Protein AF-A0A357NH39-F1 (afdb_monomer_lite)

Structure (mmCIF, N/CA/C/O backbone):
data_AF-A0A357NH39-F1
#
_entry.id   AF-A0A357NH39-F1
#
loop_
_atom_site.group_PDB
_atom_site.id
_atom_site.type_symbol
_atom_site.label_atom_id
_atom_site.label_alt_id
_atom_site.label_comp_id
_atom_site.label_asym_id
_atom_site.label_entity_id
_atom_site.label_seq_id
_atom_site.pdbx_PDB_ins_code
_atom_site.Cartn_x
_atom_site.Cartn_y
_atom_site.Cartn_z
_atom_site.occupancy
_atom_site.B_iso_or_equiv
_atom_site.auth_seq_id
_atom_site.auth_comp_id
_atom_site.auth_asym_id
_atom_site.auth_atom_id
_atom_site.pdbx_PDB_model_num
ATOM 1 N N . MET A 1 1 ? -0.659 23.029 2.249 1.00 44.41 1 MET A N 1
ATOM 2 C CA . MET A 1 1 ? 0.053 22.345 1.147 1.00 44.41 1 MET A CA 1
ATOM 3 C C . MET A 1 1 ? -0.514 20.944 1.017 1.00 44.41 1 MET A C 1
ATOM 5 O O . MET A 1 1 ? -0.530 20.219 2.005 1.00 44.41 1 MET A O 1
ATOM 9 N N . THR A 1 2 ? -1.042 20.584 -0.149 1.00 58.75 2 THR A N 1
ATOM 10 C CA . THR A 1 2 ? -1.523 19.225 -0.435 1.00 58.75 2 THR A CA 1
ATOM 11 C C . THR A 1 2 ? -0.298 18.345 -0.679 1.00 58.75 2 THR A C 1
ATOM 13 O O . THR A 1 2 ? 0.511 18.681 -1.538 1.00 58.75 2 THR A O 1
ATOM 16 N N . LYS A 1 3 ? -0.104 17.271 0.099 1.00 61.38 3 LYS A N 1
ATOM 17 C CA . LYS A 1 3 ? 1.004 16.333 -0.149 1.00 61.38 3 LYS A CA 1
ATOM 18 C C . LYS A 1 3 ? 0.818 15.652 -1.519 1.00 61.38 3 LYS A C 1
ATOM 20 O O . LYS A 1 3 ? -0.333 15.363 -1.867 1.00 61.38 3 LYS A O 1
ATOM 25 N N . PRO A 1 4 ? 1.899 15.380 -2.271 1.00 68.00 4 PRO A N 1
ATOM 26 C CA . PRO A 1 4 ? 1.811 14.613 -3.510 1.00 68.00 4 PRO A CA 1
ATOM 27 C C . PRO A 1 4 ? 1.257 13.211 -3.220 1.00 68.00 4 PRO A C 1
ATOM 29 O O . PRO A 1 4 ? 1.583 12.593 -2.203 1.00 68.00 4 PRO A O 1
ATOM 32 N N . ARG A 1 5 ? 0.351 12.738 -4.081 1.00 82.56 5 ARG A N 1
ATOM 33 C CA . ARG A 1 5 ? -0.247 11.398 -3.981 1.00 82.56 5 ARG A CA 1
ATOM 34 C C . ARG A 1 5 ? 0.757 10.365 -4.481 1.00 82.56 5 ARG A C 1
ATOM 36 O O . ARG A 1 5 ? 1.406 10.595 -5.491 1.00 82.56 5 ARG A O 1
ATOM 43 N N . THR A 1 6 ? 0.853 9.228 -3.798 1.00 92.00 6 THR A N 1
ATOM 44 C CA . THR A 1 6 ? 1.845 8.201 -4.143 1.00 92.00 6 THR A CA 1
ATOM 45 C C . THR A 1 6 ? 1.437 7.330 -5.331 1.00 92.00 6 THR A C 1
ATOM 47 O O . THR A 1 6 ? 0.270 7.305 -5.730 1.00 92.00 6 THR A O 1
ATOM 50 N N . ILE A 1 7 ? 2.370 6.541 -5.864 1.00 93.06 7 ILE A N 1
ATOM 51 C CA . ILE A 1 7 ? 2.080 5.578 -6.933 1.00 93.06 7 ILE A CA 1
ATOM 52 C C . ILE A 1 7 ? 0.990 4.562 -6.551 1.00 93.06 7 ILE A C 1
ATOM 54 O O . ILE A 1 7 ? 0.182 4.152 -7.387 1.00 93.06 7 ILE A O 1
ATOM 58 N N . LEU A 1 8 ? 0.878 4.232 -5.260 1.00 95.19 8 LEU A N 1
ATOM 59 C CA . LEU A 1 8 ? -0.205 3.396 -4.745 1.00 95.19 8 LEU A CA 1
ATOM 60 C C . LEU A 1 8 ? -1.579 4.010 -5.012 1.00 95.19 8 LEU A C 1
ATOM 62 O O . LEU A 1 8 ? -2.504 3.315 -5.432 1.00 95.19 8 LEU A O 1
ATOM 66 N N . HIS A 1 9 ? -1.704 5.324 -4.810 1.00 95.44 9 HIS A N 1
ATOM 67 C CA . HIS A 1 9 ? -2.937 6.043 -5.098 1.00 95.44 9 HIS A CA 1
ATOM 68 C C . HIS A 1 9 ? -3.291 5.957 -6.587 1.00 95.44 9 HIS A C 1
ATOM 70 O O . HIS A 1 9 ? -4.458 5.742 -6.921 1.00 95.44 9 HIS A O 1
ATOM 76 N N . ALA A 1 10 ? -2.304 6.093 -7.477 1.00 94.44 10 ALA A N 1
ATOM 77 C CA . ALA A 1 10 ? -2.517 5.988 -8.918 1.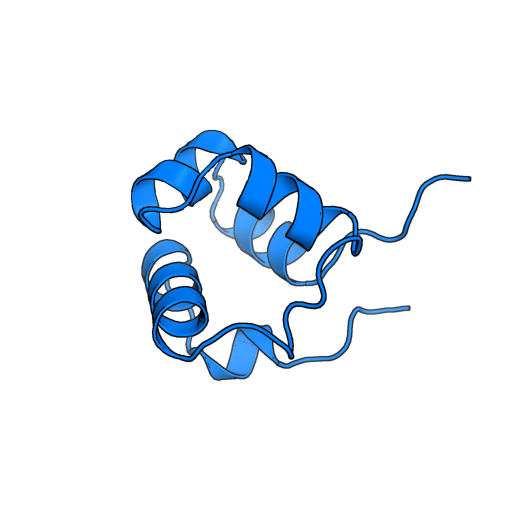00 94.44 10 ALA A CA 1
ATOM 78 C C . ALA A 1 10 ? -3.030 4.593 -9.314 1.00 94.44 10 ALA A C 1
ATOM 80 O O . ALA A 1 10 ? -4.074 4.488 -9.966 1.00 94.44 10 ALA A O 1
ATOM 81 N N . PHE A 1 11 ? -2.372 3.522 -8.855 1.00 96.38 11 PHE A N 1
ATOM 82 C CA . PHE A 1 11 ? -2.815 2.153 -9.134 1.00 96.38 11 PHE A CA 1
ATOM 83 C C . PHE A 1 11 ? -4.189 1.849 -8.550 1.00 96.38 11 PHE A C 1
ATOM 85 O O . PHE A 1 11 ? -5.041 1.316 -9.260 1.00 96.38 11 PHE A O 1
ATOM 92 N N . ARG A 1 12 ? -4.462 2.252 -7.303 1.00 97.19 12 ARG A N 1
ATOM 93 C CA . ARG A 1 12 ? -5.782 2.051 -6.694 1.00 97.19 12 ARG A CA 1
ATOM 94 C C . ARG A 1 12 ? -6.884 2.724 -7.508 1.00 97.19 12 ARG A C 1
ATOM 96 O O . ARG A 1 12 ? -7.932 2.127 -7.749 1.00 97.19 12 ARG A O 1
ATOM 103 N N . LYS A 1 13 ? -6.665 3.974 -7.931 1.00 97.19 13 LYS A N 1
ATOM 104 C CA . LYS A 1 13 ? -7.635 4.712 -8.751 1.00 97.19 13 LYS A CA 1
ATOM 105 C C . LYS A 1 13 ? -7.837 4.050 -10.112 1.00 97.19 13 LYS A C 1
ATOM 107 O O . LYS A 1 13 ? -8.981 3.966 -10.547 1.00 97.19 13 LYS A O 1
ATOM 112 N N . LYS A 1 14 ? -6.772 3.539 -10.738 1.00 96.25 14 LYS A N 1
ATOM 113 C CA . LYS A 1 14 ? -6.844 2.771 -1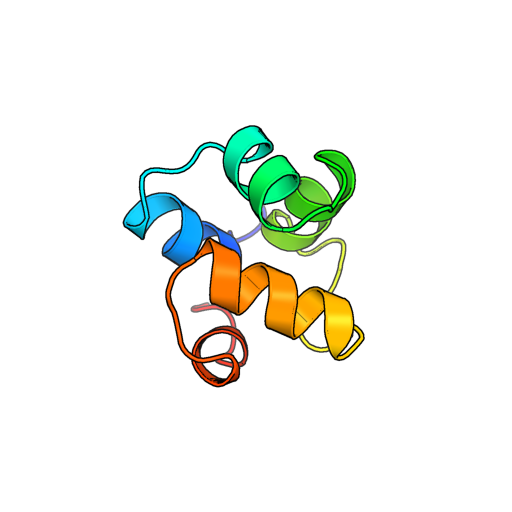1.992 1.00 96.25 14 LYS A CA 1
ATOM 114 C C . LYS A 1 14 ? -7.617 1.456 -11.828 1.00 96.25 14 LYS A C 1
ATOM 116 O O . LYS A 1 14 ? -8.354 1.083 -12.731 1.00 96.25 14 LYS A O 1
ATOM 121 N N . ALA A 1 15 ? -7.502 0.807 -10.670 1.00 96.38 15 ALA A N 1
ATOM 122 C CA . ALA A 1 15 ? -8.258 -0.394 -10.312 1.00 96.38 15 ALA A CA 1
ATOM 123 C C . ALA A 1 15 ? -9.723 -0.112 -9.908 1.00 96.38 15 ALA A C 1
ATOM 125 O O . ALA A 1 15 ? -10.472 -1.042 -9.628 1.00 96.38 15 ALA A O 1
ATOM 126 N N . GLY A 1 16 ? -10.153 1.156 -9.847 1.00 97.81 16 GLY A N 1
ATOM 127 C CA . GLY A 1 16 ? -11.527 1.523 -9.482 1.00 97.81 16 GLY A CA 1
ATOM 128 C C . GLY A 1 16 ? -11.881 1.301 -8.006 1.00 97.81 16 GLY A C 1
ATOM 129 O O . GLY A 1 16 ? -13.054 1.356 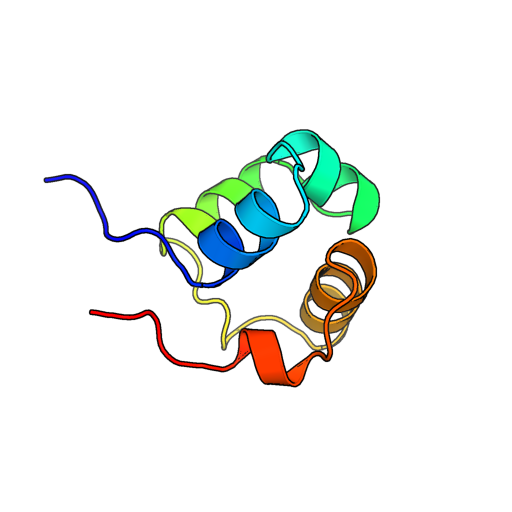-7.647 1.00 97.81 16 GLY A O 1
ATOM 130 N N . LEU A 1 17 ? -10.888 1.080 -7.139 1.00 9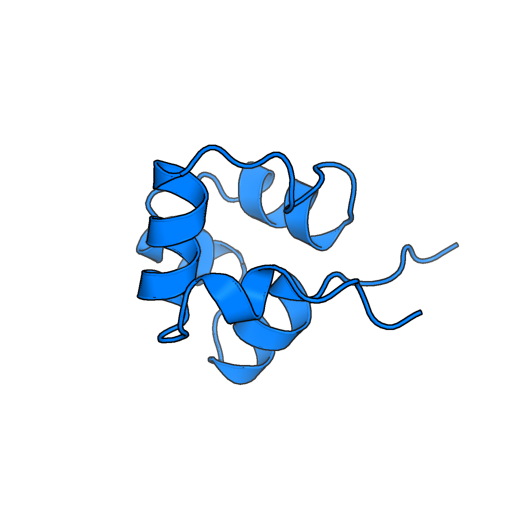8.25 17 LEU A N 1
ATOM 131 C CA . LEU A 1 17 ? -11.100 0.751 -5.728 1.00 98.25 17 LEU A CA 1
ATOM 132 C C . LEU A 1 17 ? -11.172 2.009 -4.853 1.00 98.25 17 LEU A C 1
ATOM 134 O O . LEU A 1 17 ? -10.441 2.982 -5.058 1.00 98.25 17 LEU A O 1
ATOM 138 N N . THR A 1 18 ? -11.995 1.984 -3.807 1.00 98.50 18 THR A N 1
ATOM 139 C CA . THR A 1 18 ? -11.875 2.893 -2.653 1.00 98.50 18 THR A CA 1
ATOM 140 C C . THR A 1 18 ? -10.696 2.483 -1.761 1.00 98.50 18 THR A C 1
ATOM 142 O O . THR A 1 18 ? -10.183 1.370 -1.866 1.00 98.50 18 THR A O 1
ATOM 145 N N . GLN A 1 19 ? -10.244 3.370 -0.864 1.00 98.44 19 GLN A N 1
ATOM 146 C CA . GLN A 1 19 ? -9.177 3.021 0.090 1.00 98.44 19 GLN A CA 1
ATOM 147 C C . GLN A 1 19 ? -9.581 1.855 1.006 1.00 98.44 19 GLN A C 1
ATOM 149 O O . GLN A 1 19 ? -8.740 1.014 1.300 1.00 98.44 19 GLN A O 1
ATOM 154 N N . GLN A 1 20 ? -10.857 1.785 1.407 1.00 98.69 20 GLN A N 1
ATOM 155 C CA . GLN A 1 20 ? -11.378 0.680 2.213 1.00 98.69 20 GLN A CA 1
ATOM 156 C C . GLN A 1 20 ? -11.348 -0.637 1.434 1.00 98.69 20 GLN A C 1
ATOM 158 O O . GLN A 1 20 ? -10.830 -1.618 1.940 1.00 98.69 20 GLN A O 1
ATOM 163 N N . GLN A 1 21 ? -11.784 -0.640 0.171 1.00 98.81 21 GLN A N 1
ATOM 164 C CA . GLN A 1 21 ? -11.750 -1.849 -0.660 1.00 98.81 21 GLN A CA 1
ATOM 165 C C . GLN A 1 21 ? -10.327 -2.373 -0.890 1.00 98.81 21 GLN A C 1
ATOM 167 O O . GLN A 1 21 ? -10.117 -3.581 -0.869 1.00 98.81 21 GLN A O 1
ATOM 172 N N . LEU A 1 22 ? -9.343 -1.486 -1.079 1.00 98.69 22 LEU A N 1
ATOM 173 C CA . LEU A 1 22 ? -7.939 -1.902 -1.164 1.00 98.69 22 LEU A CA 1
ATOM 174 C C . LEU A 1 22 ? -7.437 -2.474 0.168 1.00 98.69 22 LEU A C 1
ATOM 176 O O . LEU A 1 22 ? -6.721 -3.469 0.172 1.00 98.69 22 LEU A O 1
ATOM 180 N N . ALA A 1 23 ? -7.802 -1.846 1.288 1.00 98.69 23 ALA A N 1
ATOM 181 C CA . ALA A 1 23 ? -7.437 -2.316 2.620 1.00 98.69 23 ALA A CA 1
ATOM 182 C C . ALA A 1 23 ? -7.980 -3.732 2.867 1.00 98.69 23 ALA A C 1
ATOM 184 O O . ALA A 1 23 ? -7.216 -4.628 3.221 1.00 98.69 23 ALA A O 1
ATOM 185 N N . ASP A 1 24 ? -9.265 -3.942 2.579 1.00 98.69 24 ASP A N 1
ATOM 186 C CA . ASP A 1 24 ? -9.941 -5.229 2.730 1.00 98.69 24 ASP A CA 1
ATOM 187 C C . ASP A 1 24 ? -9.310 -6.300 1.826 1.00 98.69 24 ASP A C 1
ATOM 189 O O . ASP A 1 24 ? -8.995 -7.392 2.294 1.00 98.69 24 ASP A O 1
ATOM 193 N N . ALA A 1 25 ? -9.054 -5.975 0.553 1.00 98.31 25 ALA A N 1
ATOM 194 C CA . ALA A 1 25 ? -8.449 -6.901 -0.406 1.00 98.31 25 ALA A CA 1
ATOM 195 C C . ALA A 1 25 ? -7.000 -7.280 -0.051 1.00 98.31 25 ALA A C 1
ATOM 197 O O . ALA A 1 25 ? -6.595 -8.419 -0.265 1.00 98.31 25 ALA A O 1
ATOM 198 N N . ALA A 1 26 ? -6.225 -6.348 0.511 1.00 98.00 26 ALA A N 1
ATOM 199 C CA . ALA A 1 26 ? -4.837 -6.583 0.912 1.00 98.00 26 ALA A CA 1
ATOM 200 C C . ALA A 1 26 ? -4.693 -7.132 2.347 1.00 98.00 26 ALA A C 1
ATOM 202 O O . ALA A 1 26 ? -3.574 -7.386 2.792 1.00 98.00 26 ALA A O 1
ATOM 203 N N . GLY A 1 27 ? -5.786 -7.272 3.106 1.00 98.31 27 GLY A N 1
ATOM 204 C CA . GLY A 1 27 ? -5.730 -7.655 4.522 1.00 98.31 27 GLY A CA 1
ATOM 205 C C . GLY A 1 27 ? -5.006 -6.629 5.406 1.00 98.31 27 GLY A C 1
ATOM 206 O O . GLY A 1 27 ? -4.363 -6.992 6.392 1.00 98.31 27 GLY A O 1
ATOM 207 N N . LEU A 1 28 ? -5.075 -5.345 5.047 1.00 97.69 28 LEU A N 1
ATOM 208 C CA . LEU A 1 28 ? -4.442 -4.227 5.751 1.00 97.69 28 LEU A CA 1
ATOM 209 C C . LEU A 1 28 ? -5.506 -3.308 6.363 1.00 97.69 28 LEU A C 1
ATOM 211 O O . LEU A 1 28 ? -6.671 -3.332 5.985 1.00 97.69 28 LEU A O 1
ATOM 215 N N . SER A 1 29 ? -5.122 -2.453 7.314 1.00 98.31 29 SER A N 1
ATOM 216 C CA . SER A 1 29 ? -6.066 -1.472 7.862 1.00 98.31 29 SER A CA 1
ATOM 217 C C . SER A 1 29 ? -6.236 -0.269 6.929 1.00 98.31 29 SER A C 1
ATOM 219 O O . SER A 1 29 ? -5.291 0.148 6.256 1.00 98.31 29 SER A O 1
ATOM 221 N N . LEU A 1 30 ? -7.415 0.367 6.953 1.00 98.38 30 LEU A N 1
ATOM 222 C CA . LEU A 1 30 ? -7.665 1.611 6.210 1.00 98.38 30 LEU A CA 1
ATOM 223 C C . LEU A 1 30 ? -6.604 2.681 6.511 1.00 98.38 30 LEU A C 1
ATOM 225 O O . LEU A 1 30 ? -6.087 3.326 5.600 1.00 98.38 30 LEU A O 1
ATOM 229 N N . ARG A 1 31 ? -6.233 2.832 7.789 1.00 97.69 31 ARG A N 1
ATOM 230 C CA . ARG A 1 31 ? -5.198 3.778 8.222 1.00 97.69 31 ARG A CA 1
ATOM 231 C C . ARG A 1 31 ? -3.833 3.459 7.606 1.00 97.69 31 ARG A C 1
ATOM 233 O O . ARG A 1 31 ? -3.081 4.370 7.281 1.00 97.69 31 ARG A O 1
ATOM 240 N N . TYR A 1 32 ? -3.518 2.180 7.409 1.00 96.81 32 TYR A N 1
ATOM 241 C CA . TYR A 1 32 ? -2.290 1.765 6.736 1.00 96.81 32 TYR A CA 1
ATOM 242 C C . TYR A 1 32 ? -2.253 2.258 5.285 1.00 96.81 32 TYR A C 1
ATOM 244 O O . TYR A 1 32 ? -1.269 2.869 4.870 1.00 96.81 32 TYR A O 1
ATOM 252 N N . ILE A 1 33 ? -3.351 2.070 4.545 1.00 97.50 33 ILE A N 1
ATOM 253 C CA . ILE A 1 33 ? -3.498 2.560 3.166 1.00 97.50 33 ILE A CA 1
ATOM 254 C C . ILE A 1 33 ? -3.433 4.090 3.111 1.00 97.50 33 ILE A C 1
ATOM 256 O O . ILE A 1 33 ? -2.731 4.647 2.272 1.00 97.50 33 ILE A O 1
ATOM 260 N N . GLN A 1 34 ? -4.109 4.788 4.027 1.00 95.88 34 GLN A N 1
ATOM 261 C CA . GLN A 1 34 ? -4.070 6.252 4.105 1.00 95.88 34 GLN A CA 1
ATOM 262 C C . GLN A 1 34 ? -2.653 6.788 4.334 1.00 95.88 34 GLN A C 1
ATOM 264 O O . GLN A 1 34 ? -2.252 7.740 3.666 1.00 95.88 34 GLN A O 1
ATOM 269 N N . ASN A 1 35 ? -1.889 6.164 5.235 1.00 94.75 35 ASN A N 1
ATOM 270 C CA . ASN A 1 35 ? -0.510 6.554 5.517 1.00 94.75 35 ASN A CA 1
ATOM 271 C C . ASN A 1 35 ? 0.416 6.309 4.317 1.00 94.75 35 ASN A C 1
ATOM 273 O O . ASN A 1 35 ? 1.310 7.116 4.070 1.00 94.75 35 ASN A O 1
ATOM 277 N N . LEU A 1 36 ? 0.198 5.232 3.558 1.00 94.44 36 LEU A N 1
ATOM 278 C CA . LEU A 1 36 ? 0.934 4.974 2.317 1.00 94.44 36 LEU A CA 1
ATOM 279 C C . LEU A 1 36 ? 0.578 5.973 1.213 1.00 94.44 36 LEU A C 1
ATOM 281 O O . LEU A 1 36 ? 1.461 6.485 0.534 1.00 94.44 36 LEU A O 1
ATOM 285 N N . GLU A 1 37 ? -0.704 6.286 1.023 1.00 93.81 37 GLU A N 1
ATOM 286 C CA . GLU A 1 37 ? -1.142 7.221 -0.024 1.00 93.81 37 GLU A CA 1
ATOM 287 C C . GLU A 1 37 ? -0.819 8.686 0.273 1.00 93.81 37 GLU A C 1
ATOM 289 O O . GLU A 1 37 ? -0.783 9.501 -0.651 1.00 93.81 37 GLU A O 1
ATOM 294 N N . SER A 1 38 ? -0.606 9.025 1.546 1.00 91.50 38 SER A N 1
ATOM 295 C CA . SER A 1 38 ? -0.189 10.356 1.991 1.00 91.50 38 SER A CA 1
AT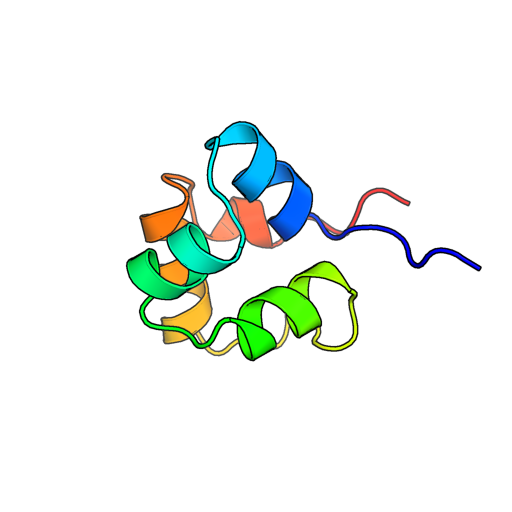OM 296 C C . SER A 1 38 ? 1.332 10.526 2.062 1.00 91.50 38 SER A C 1
ATOM 298 O O . SER A 1 38 ? 1.801 11.627 2.361 1.00 91.50 38 SER A O 1
ATOM 300 N N . GLY A 1 39 ? 2.098 9.449 1.850 1.00 89.00 39 GLY A N 1
ATOM 301 C CA . GLY A 1 39 ? 3.552 9.427 2.013 1.00 89.00 39 GLY A CA 1
ATOM 302 C C . GLY A 1 39 ? 4.031 9.528 3.467 1.00 89.00 39 GLY A C 1
ATOM 303 O O . GLY A 1 39 ? 5.217 9.721 3.703 1.00 89.00 39 GLY A O 1
ATOM 304 N N . GLU A 1 40 ? 3.140 9.423 4.461 1.00 89.06 40 GLU A N 1
ATOM 305 C CA . GLU A 1 40 ? 3.537 9.290 5.874 1.00 89.06 40 GLU A CA 1
ATOM 306 C C . GLU A 1 40 ? 4.283 7.973 6.121 1.00 89.06 40 GLU A C 1
ATOM 308 O O . GLU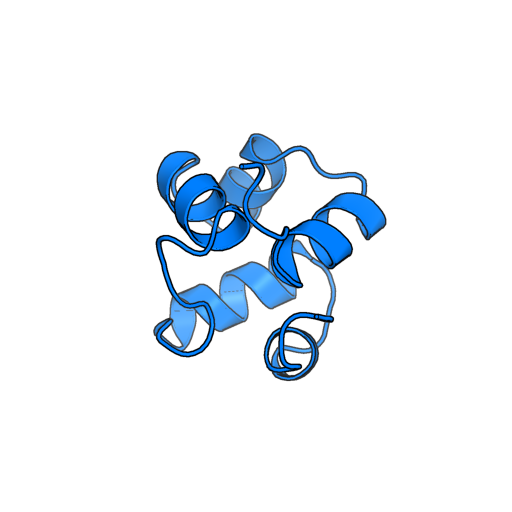 A 1 40 ? 5.205 7.912 6.933 1.00 89.06 40 GLU A O 1
ATOM 313 N N . ARG A 1 41 ? 3.900 6.921 5.391 1.00 90.00 41 ARG A N 1
ATOM 314 C CA . ARG A 1 41 ? 4.633 5.662 5.310 1.00 90.00 41 ARG A CA 1
ATOM 315 C C . ARG A 1 41 ? 5.233 5.520 3.918 1.00 90.00 41 ARG A C 1
ATOM 317 O O . ARG A 1 41 ? 4.531 5.645 2.921 1.00 90.00 41 ARG A O 1
ATOM 324 N N . ASP A 1 42 ? 6.520 5.210 3.886 1.00 89.12 42 ASP A N 1
ATOM 325 C CA . ASP A 1 42 ? 7.251 4.923 2.659 1.00 89.12 42 ASP A CA 1
ATOM 326 C C . ASP A 1 42 ? 6.912 3.515 2.153 1.00 89.12 42 ASP A C 1
ATOM 328 O O . ASP A 1 42 ? 7.014 2.531 2.894 1.00 89.12 42 ASP A O 1
ATOM 332 N N . LEU A 1 43 ? 6.497 3.436 0.892 1.00 89.06 43 LEU A N 1
ATOM 333 C CA . LEU A 1 43 ? 6.096 2.196 0.245 1.00 89.06 43 LEU A CA 1
ATOM 334 C C . LEU A 1 43 ? 7.294 1.273 -0.024 1.00 89.06 43 LEU A C 1
ATOM 336 O O . LEU A 1 43 ? 7.155 0.054 0.044 1.00 89.06 43 LEU A O 1
ATOM 340 N N . LEU A 1 44 ? 8.489 1.840 -0.213 1.00 88.00 44 LEU A N 1
ATOM 341 C CA . LEU A 1 44 ? 9.730 1.082 -0.404 1.00 88.00 44 LEU A CA 1
ATOM 342 C C . LEU A 1 44 ? 10.219 0.410 0.888 1.00 88.00 44 LEU A C 1
ATOM 344 O O . LEU A 1 44 ? 11.068 -0.477 0.846 1.00 88.00 44 LEU A O 1
ATOM 348 N N . LYS A 1 45 ? 9.675 0.808 2.046 1.00 89.88 45 LYS A N 1
ATOM 349 C CA . LYS A 1 45 ? 10.005 0.241 3.367 1.00 89.88 45 LYS A CA 1
ATOM 350 C C . LYS A 1 45 ? 9.003 -0.811 3.841 1.00 89.88 45 LYS A C 1
ATOM 352 O O . LYS A 1 45 ? 9.035 -1.215 5.006 1.00 89.88 45 LYS A O 1
ATOM 357 N N . LEU A 1 46 ? 8.080 -1.228 2.978 1.00 91.25 46 LEU A N 1
ATOM 358 C CA . LEU A 1 46 ? 7.153 -2.306 3.294 1.00 91.25 46 LEU A CA 1
ATOM 359 C C . LEU A 1 46 ? 7.894 -3.635 3.443 1.00 91.25 46 LEU A C 1
ATOM 361 O O . LEU A 1 46 ? 8.866 -3.915 2.746 1.00 91.25 46 LEU A O 1
ATOM 365 N N . ASN A 1 47 ? 7.403 -4.480 4.349 1.00 94.38 47 ASN A N 1
ATOM 366 C CA . ASN A 1 47 ? 7.826 -5.874 4.347 1.00 94.38 47 ASN A CA 1
ATOM 367 C C . ASN A 1 47 ? 7.277 -6.581 3.095 1.00 94.38 47 ASN A C 1
ATOM 369 O O . ASN A 1 47 ? 6.291 -6.141 2.495 1.00 94.38 47 ASN A O 1
ATOM 373 N N . LEU A 1 48 ? 7.911 -7.694 2.720 1.00 94.00 48 LEU A N 1
ATOM 374 C CA . LEU A 1 48 ? 7.560 -8.434 1.508 1.00 94.00 48 LEU A CA 1
ATOM 375 C C . LEU A 1 48 ? 6.081 -8.846 1.482 1.00 94.00 48 LEU A C 1
ATOM 377 O O . LEU A 1 48 ? 5.428 -8.701 0.457 1.00 94.00 48 LEU A O 1
ATOM 381 N N . GLN A 1 49 ? 5.535 -9.298 2.614 1.00 96.56 49 GLN A N 1
ATOM 382 C CA . GLN A 1 49 ? 4.144 -9.745 2.708 1.00 96.56 49 GLN A CA 1
ATOM 383 C C . GLN A 1 49 ? 3.151 -8.625 2.366 1.00 96.56 49 GLN A C 1
ATOM 385 O O . GLN A 1 49 ? 2.244 -8.835 1.567 1.00 96.56 49 GLN A O 1
ATOM 390 N N . ALA A 1 50 ? 3.334 -7.430 2.932 1.00 96.06 50 ALA A N 1
ATOM 391 C CA . ALA A 1 50 ? 2.477 -6.281 2.656 1.00 96.06 50 ALA A CA 1
ATOM 392 C C . ALA A 1 50 ? 2.623 -5.802 1.205 1.00 96.06 50 ALA A C 1
ATOM 394 O O . ALA A 1 50 ? 1.628 -5.452 0.575 1.00 96.06 50 ALA A O 1
ATOM 395 N N . GLY A 1 51 ? 3.846 -5.812 0.664 1.00 96.31 51 GLY A N 1
ATOM 396 C CA . GLY A 1 51 ? 4.096 -5.465 -0.736 1.00 96.31 51 GLY A CA 1
ATOM 397 C C . GLY A 1 51 ? 3.393 -6.411 -1.714 1.00 96.31 51 GLY A C 1
ATOM 398 O O . GLY A 1 51 ? 2.732 -5.946 -2.640 1.00 96.31 51 GLY A O 1
ATOM 399 N N . LEU A 1 52 ? 3.480 -7.725 -1.479 1.00 97.38 52 LEU A N 1
ATOM 400 C CA . LEU A 1 52 ? 2.801 -8.736 -2.297 1.00 97.38 52 LEU A CA 1
ATOM 401 C C . LEU A 1 52 ? 1.278 -8.634 -2.182 1.00 97.38 52 LEU A C 1
ATOM 403 O O . LEU A 1 52 ? 0.603 -8.589 -3.203 1.00 97.38 52 LEU A O 1
ATOM 407 N N . ALA A 1 53 ? 0.741 -8.490 -0.968 1.00 98.06 53 ALA A N 1
ATOM 408 C CA . ALA A 1 53 ? -0.701 -8.361 -0.764 1.00 98.06 53 ALA A CA 1
ATOM 409 C C . ALA A 1 53 ? -1.294 -7.136 -1.484 1.00 98.06 53 ALA A C 1
ATOM 411 O O . ALA A 1 53 ? -2.381 -7.210 -2.053 1.00 98.06 53 ALA A O 1
ATOM 412 N N . LEU A 1 54 ? -0.570 -6.010 -1.502 1.00 97.88 54 LEU A N 1
ATOM 413 C CA . LEU A 1 54 ? -0.971 -4.830 -2.272 1.00 97.88 54 LEU A CA 1
ATOM 414 C C . LEU A 1 54 ? -0.914 -5.083 -3.780 1.00 97.88 54 LEU A C 1
ATOM 416 O O . LEU A 1 54 ? -1.823 -4.668 -4.495 1.00 97.88 54 LEU A O 1
ATOM 420 N N . ALA A 1 55 ? 0.138 -5.744 -4.265 1.00 97.38 55 ALA A N 1
ATOM 421 C CA . ALA A 1 55 ? 0.293 -6.067 -5.680 1.00 97.38 55 ALA A CA 1
ATOM 422 C C . ALA A 1 55 ? -0.838 -6.987 -6.174 1.00 97.38 55 ALA A C 1
ATOM 424 O O . ALA A 1 55 ? -1.478 -6.679 -7.182 1.00 97.38 55 ALA A O 1
ATOM 425 N N . ASP A 1 56 ? -1.148 -8.035 -5.408 1.00 98.19 56 ASP A N 1
ATOM 426 C CA . ASP A 1 56 ? -2.231 -8.981 -5.688 1.00 98.19 56 ASP A CA 1
ATOM 427 C C . ASP A 1 56 ? -3.597 -8.281 -5.689 1.00 98.19 56 ASP A C 1
ATOM 429 O O . ASP A 1 56 ? -4.366 -8.419 -6.640 1.00 98.19 56 ASP A O 1
ATOM 433 N N . ALA A 1 57 ? -3.877 -7.455 -4.673 1.00 98.19 57 ALA A N 1
ATOM 434 C CA . ALA A 1 57 ? -5.126 -6.697 -4.575 1.00 98.19 57 ALA A CA 1
ATOM 435 C C . ALA A 1 57 ? -5.325 -5.700 -5.733 1.00 98.19 57 ALA A C 1
ATOM 437 O O . ALA A 1 57 ? -6.457 -5.387 -6.103 1.00 98.19 57 ALA A O 1
ATOM 438 N N . LEU A 1 58 ? -4.232 -5.184 -6.298 1.00 97.69 58 LEU A N 1
ATOM 439 C CA . LEU A 1 58 ? -4.247 -4.241 -7.417 1.00 97.69 58 LEU A CA 1
ATOM 440 C C . LEU A 1 58 ? -4.172 -4.928 -8.787 1.00 97.69 58 LEU A C 1
ATOM 442 O O . LEU A 1 58 ? -4.337 -4.251 -9.802 1.00 97.69 58 LEU A O 1
ATOM 446 N N . GLY A 1 59 ? -3.917 -6.239 -8.832 1.00 97.12 59 GLY A N 1
ATOM 447 C CA . GLY A 1 59 ? -3.719 -6.981 -10.076 1.00 97.12 59 GLY A CA 1
ATOM 448 C C . GLY A 1 59 ? -2.492 -6.514 -10.865 1.00 97.12 59 GLY A C 1
ATOM 449 O O . GLY A 1 59 ? -2.525 -6.482 -12.095 1.00 97.12 59 GLY A O 1
ATOM 450 N N . VAL A 1 60 ? -1.422 -6.106 -10.173 1.00 96.19 60 VAL A N 1
ATOM 451 C CA . VAL A 1 60 ? -0.174 -5.631 -10.791 1.00 96.19 60 VAL A CA 1
ATOM 452 C C . VAL A 1 60 ? 1.015 -6.455 -10.322 1.00 96.19 60 VAL A C 1
ATOM 454 O O . VAL A 1 60 ? 0.995 -7.061 -9.257 1.00 96.19 60 VAL A O 1
ATOM 457 N N . ALA A 1 61 ? 2.092 -6.457 -11.103 1.00 95.12 61 ALA A N 1
ATOM 458 C CA . ALA A 1 61 ? 3.329 -7.078 -10.657 1.00 95.12 61 ALA A CA 1
ATOM 459 C C . ALA A 1 61 ? 3.957 -6.267 -9.499 1.00 95.12 61 ALA A C 1
ATOM 461 O O . ALA A 1 61 ? 3.946 -5.036 -9.561 1.00 95.12 61 ALA A O 1
ATOM 462 N N . PRO A 1 62 ? 4.577 -6.903 -8.483 1.00 93.12 62 PRO A N 1
ATOM 463 C CA . PRO A 1 62 ? 5.113 -6.195 -7.313 1.00 93.12 62 PRO A CA 1
ATOM 464 C C . PRO A 1 62 ? 6.115 -5.082 -7.640 1.00 93.12 62 PRO A C 1
ATOM 466 O O . PRO A 1 62 ? 6.115 -4.039 -6.994 1.00 93.12 62 PRO A O 1
ATOM 469 N N . HIS A 1 63 ? 6.936 -5.262 -8.680 1.00 91.50 63 HIS A N 1
ATOM 470 C CA . HIS A 1 63 ? 7.905 -4.250 -9.112 1.00 91.50 63 HIS A CA 1
ATOM 471 C C . HIS A 1 63 ? 7.248 -2.967 -9.644 1.00 91.50 63 HIS A C 1
ATOM 473 O O . HIS A 1 63 ? 7.879 -1.916 -9.622 1.00 91.50 63 HIS A O 1
ATOM 479 N N . ALA A 1 64 ? 5.981 -3.016 -10.070 1.00 91.81 64 ALA A N 1
ATOM 480 C CA . ALA A 1 64 ? 5.237 -1.827 -10.477 1.00 91.81 64 ALA A CA 1
ATOM 481 C C . ALA A 1 64 ? 4.996 -0.867 -9.299 1.00 91.81 64 ALA A C 1
ATOM 483 O O . ALA A 1 64 ? 4.841 0.332 -9.502 1.00 91.81 64 ALA A O 1
ATOM 484 N N . LEU A 1 65 ? 5.007 -1.371 -8.060 1.00 90.56 65 LEU A N 1
ATOM 485 C CA . LEU A 1 65 ? 4.908 -0.551 -6.853 1.00 90.56 65 LEU A CA 1
ATOM 486 C C . LEU A 1 65 ? 6.252 0.087 -6.447 1.00 90.56 65 LEU A C 1
ATOM 488 O O . LEU A 1 65 ? 6.281 0.869 -5.504 1.00 90.56 65 LEU A O 1
ATOM 492 N N . LEU A 1 66 ? 7.355 -0.236 -7.132 1.00 84.31 66 LEU A N 1
ATOM 493 C CA . LEU A 1 66 ? 8.698 0.253 -6.796 1.00 84.31 66 LEU A CA 1
ATOM 494 C C . LEU A 1 66 ? 9.114 1.508 -7.572 1.00 84.31 66 LEU A C 1
ATOM 496 O O . LEU A 1 66 ? 10.154 2.082 -7.259 1.00 84.31 66 LEU A O 1
ATOM 500 N N . SER A 1 67 ? 8.346 1.935 -8.579 1.00 72.81 67 SER A N 1
ATOM 501 C CA . SER A 1 67 ? 8.635 3.185 -9.289 1.00 72.81 67 SER A CA 1
ATOM 502 C C . SER A 1 67 ? 8.503 4.377 -8.345 1.00 72.81 67 SER A C 1
ATOM 504 O O . SER A 1 67 ? 7.529 4.476 -7.592 1.00 72.81 67 SER A O 1
ATOM 506 N N . GLU A 1 68 ? 9.497 5.265 -8.384 1.00 59.00 68 GLU A N 1
ATOM 507 C CA . GLU A 1 68 ? 9.491 6.504 -7.612 1.00 59.00 68 GLU A CA 1
ATOM 508 C C . GLU A 1 68 ? 8.213 7.295 -7.905 1.00 59.00 68 GLU A C 1
ATOM 510 O O . GLU A 1 68 ? 7.733 7.325 -9.039 1.00 59.00 68 GLU A O 1
ATOM 515 N N . ASN A 1 69 ? 7.635 7.891 -6.857 1.00 55.03 69 ASN A N 1
ATOM 516 C CA . ASN A 1 69 ? 6.489 8.782 -6.996 1.00 55.03 69 ASN A CA 1
ATOM 517 C C . ASN A 1 69 ? 6.807 9.825 -8.070 1.00 55.03 69 ASN A C 1
ATOM 519 O O . ASN A 1 69 ? 7.764 10.582 -7.896 1.00 55.03 69 ASN A O 1
ATOM 523 N N . ASP A 1 70 ? 5.995 9.877 -9.130 1.00 44.75 70 ASP A N 1
ATOM 524 C CA . ASP A 1 70 ? 6.022 10.994 -10.070 1.00 44.75 70 ASP A CA 1
ATOM 525 C C . ASP A 1 70 ? 5.989 12.300 -9.261 1.00 44.75 70 ASP A C 1
ATOM 527 O O . ASP A 1 70 ? 5.129 12.490 -8.389 1.00 44.75 70 ASP A O 1
ATOM 531 N N . SER A 1 71 ? 7.013 13.125 -9.493 1.00 41.88 71 SER A N 1
ATOM 532 C CA . SER A 1 71 ? 7.233 14.421 -8.843 1.00 41.88 71 SER A CA 1
ATOM 533 C C . SER A 1 71 ? 6.087 15.397 -9.086 1.00 41.88 71 SER A C 1
ATOM 535 O O . SER A 1 71 ? 5.520 15.386 -10.201 1.00 41.88 71 SER A O 1
#

Secondary structure (DSSP, 8-state):
-PPPPPHHHHHHHHTT--HHHHHHHHT--HHHHHHHHTTSS-GGG--HHHHHHHHHHHTS-GGGGGSPPP-

pLDDT: mean 90.1, std 13.86, range [41.88, 98.81]

Sequence (71 aa):
MTKPRTILHAFRKKAGLTQQQLADAAGLSLRYIQNLESGERDLLKLNLQAGLALADALGVAPHALLSENDS

Radius of gyration: 10.88 Å; chains: 1; bounding box: 22×32×20 Å

Foldseek 3Di:
DQAQFFLLVVLCVVLVHDLVQLCVQLVHDSVVSVCPRRVVDPQVPDDPSSLVSSCVSSVHDSCSNVDGGDD